Protein AF-A0A940TRJ0-F1 (afdb_monomer)

Foldseek 3Di:
DPPQQDKDLDADADDPLQPNRVNNVVVCVVVVRPHIDSPPDPCSPPCVSPPPPPPPCPDDDDPPPPPDDD

pLDDT: mean 77.51, std 15.65, range [36.5, 96.12]

Mean predicted aligned error: 11.92 Å

Sequence (70 aa):
MNRAGKPLQRKGERNVFCPLYKGCLDHAVKESWPHWDCGDCRHKRNEGGRPEMKLMATDSIEYHDLRLRF

Structure (mmCIF, N/CA/C/O backbone):
data_AF-A0A940TRJ0-F1
#
_entry.id   AF-A0A940TRJ0-F1
#
loop_
_atom_site.group_PDB
_atom_site.id
_atom_site.type_symbol
_atom_site.label_atom_id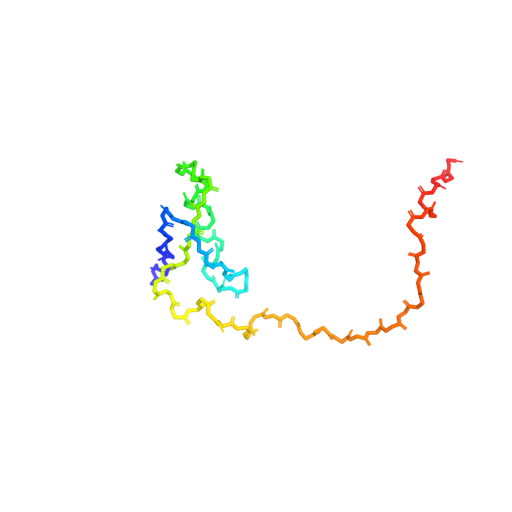
_atom_site.label_alt_id
_atom_site.label_comp_id
_atom_site.label_asym_id
_atom_site.label_entity_id
_atom_site.label_seq_id
_atom_site.pdbx_PDB_ins_code
_atom_site.Cartn_x
_atom_site.Cartn_y
_atom_site.Cartn_z
_atom_site.occupancy
_atom_site.B_iso_or_equiv
_atom_site.auth_seq_id
_atom_site.auth_comp_id
_atom_site.auth_asym_id
_atom_site.auth_atom_id
_atom_site.pdbx_PDB_model_num
ATOM 1 N N . MET A 1 1 ? 5.910 -19.446 -0.389 1.00 36.50 1 MET A N 1
ATOM 2 C CA . MET A 1 1 ? 6.351 -18.459 0.628 1.00 36.50 1 MET A CA 1
ATOM 3 C C . MET A 1 1 ? 5.385 -17.280 0.621 1.00 36.50 1 MET A C 1
ATOM 5 O O . MET A 1 1 ? 5.384 -16.526 -0.345 1.00 36.50 1 MET A O 1
ATOM 9 N N . ASN A 1 2 ? 4.539 -17.153 1.649 1.00 46.53 2 ASN A N 1
ATOM 10 C CA . ASN A 1 2 ? 3.581 -16.051 1.797 1.00 46.53 2 ASN A CA 1
ATOM 11 C C . ASN A 1 2 ? 4.327 -14.722 1.985 1.00 46.53 2 ASN A C 1
ATOM 13 O O . ASN A 1 2 ? 4.737 -14.380 3.091 1.00 46.53 2 ASN A O 1
ATOM 17 N N . ARG A 1 3 ? 4.523 -13.969 0.897 1.00 61.28 3 ARG A N 1
ATOM 18 C CA . ARG A 1 3 ? 5.079 -12.607 0.926 1.00 61.28 3 ARG A CA 1
ATOM 19 C C . ARG A 1 3 ? 3.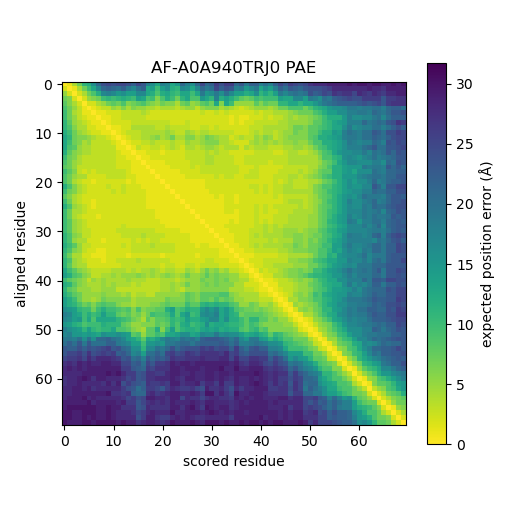979 -11.611 1.307 1.00 61.28 3 ARG A C 1
ATOM 21 O O . ARG A 1 3 ? 3.680 -10.698 0.548 1.00 61.28 3 ARG A O 1
ATOM 28 N N . ALA A 1 4 ? 3.321 -11.825 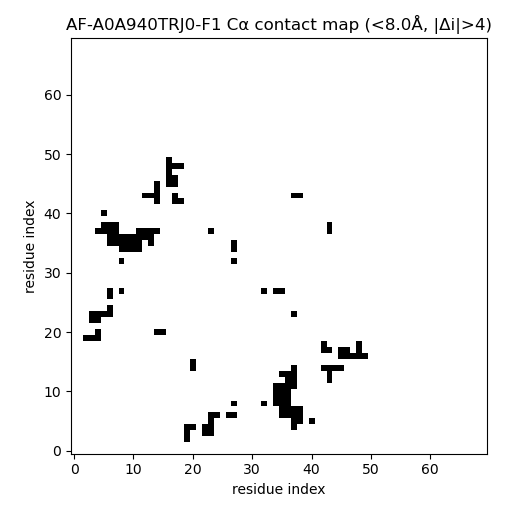2.443 1.00 66.31 4 ALA A N 1
ATOM 29 C CA . ALA A 1 4 ? 2.308 -10.894 2.921 1.00 66.31 4 ALA A CA 1
ATOM 30 C C . ALA A 1 4 ? 2.997 -9.564 3.261 1.00 66.31 4 ALA A C 1
ATOM 32 O O . ALA A 1 4 ? 3.893 -9.516 4.108 1.00 66.31 4 ALA A O 1
ATOM 33 N N . GLY A 1 5 ? 2.634 -8.502 2.542 1.00 71.81 5 GLY A N 1
ATOM 34 C CA . GLY A 1 5 ? 3.073 -7.152 2.868 1.00 71.81 5 GLY A CA 1
ATOM 35 C C . GLY A 1 5 ? 2.610 -6.767 4.275 1.00 71.81 5 GLY A C 1
ATOM 36 O O . GLY A 1 5 ? 1.557 -7.211 4.727 1.00 71.81 5 GLY A O 1
ATOM 37 N N . LYS A 1 6 ? 3.421 -5.974 4.980 1.00 84.94 6 LYS A N 1
ATOM 38 C CA . LYS A 1 6 ? 3.163 -5.539 6.360 1.00 84.94 6 LYS A CA 1
ATOM 39 C C . LYS A 1 6 ? 2.934 -4.022 6.389 1.00 84.94 6 LYS A C 1
ATOM 41 O O . LYS A 1 6 ? 3.877 -3.290 6.687 1.00 84.94 6 LYS A O 1
ATOM 46 N N . PRO A 1 7 ? 1.749 -3.532 5.987 1.00 91.31 7 PRO A N 1
ATOM 47 C CA . PRO A 1 7 ? 1.446 -2.108 6.066 1.00 91.31 7 PRO A CA 1
ATOM 48 C C . PRO A 1 7 ? 1.342 -1.656 7.529 1.00 91.31 7 PRO A C 1
ATOM 50 O O . PRO A 1 7 ? 1.022 -2.452 8.410 1.00 91.31 7 PRO A O 1
ATOM 53 N N . LEU A 1 8 ? 1.580 -0.369 7.780 1.00 93.12 8 LEU A N 1
ATOM 54 C CA . LEU A 1 8 ? 1.418 0.265 9.092 1.00 93.12 8 LEU A CA 1
ATOM 55 C C . LEU A 1 8 ? 0.358 1.367 9.019 1.00 93.12 8 LEU A C 1
ATOM 57 O O . LEU A 1 8 ? 0.375 2.169 8.082 1.00 93.12 8 LEU A O 1
ATOM 61 N N . GLN A 1 9 ? -0.518 1.453 10.024 1.00 94.62 9 GLN A N 1
ATOM 62 C CA . GLN A 1 9 ? -1.564 2.479 10.126 1.00 94.62 9 GLN A CA 1
ATOM 63 C C . GLN A 1 9 ? -0.989 3.839 10.548 1.00 94.62 9 GLN A C 1
ATOM 65 O O . GLN A 1 9 ? -1.152 4.301 11.675 1.00 94.62 9 GLN A O 1
ATOM 70 N N . ARG A 1 10 ? -0.276 4.498 9.640 1.00 93.56 10 ARG A N 1
ATOM 71 C CA . ARG A 1 10 ? 0.234 5.859 9.832 1.00 93.56 10 ARG A CA 1
ATOM 72 C C . ARG A 1 10 ? 0.310 6.5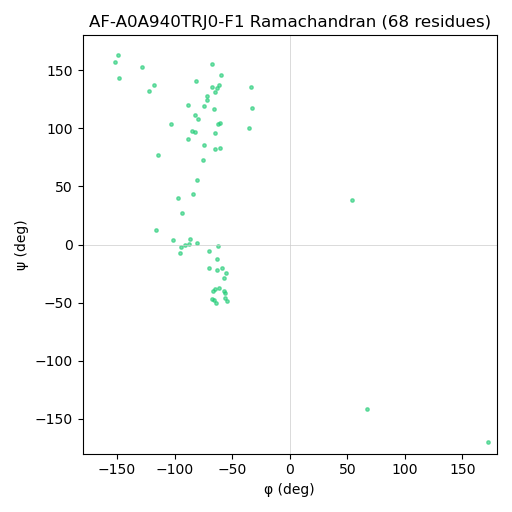94 8.504 1.00 93.56 10 ARG A C 1
ATOM 74 O O . ARG A 1 10 ? 0.300 5.983 7.438 1.00 93.56 10 ARG A O 1
ATOM 81 N N . LYS A 1 11 ? 0.410 7.921 8.564 1.00 91.94 11 LYS A N 1
ATOM 82 C CA . LYS A 1 11 ? 0.712 8.731 7.380 1.00 91.94 11 LYS A CA 1
ATOM 83 C C . LYS A 1 11 ? 2.142 8.448 6.916 1.00 91.94 11 LYS A C 1
ATOM 85 O O . LYS A 1 11 ? 3.059 8.405 7.731 1.00 91.94 11 LYS A O 1
ATOM 90 N N . GLY A 1 12 ? 2.326 8.285 5.611 1.00 88.12 12 GLY A N 1
ATOM 91 C CA . GLY A 1 12 ? 3.643 8.118 5.009 1.00 88.12 12 GLY A CA 1
ATOM 92 C C . GLY A 1 12 ? 3.571 7.760 3.529 1.00 88.12 12 GLY A C 1
ATOM 93 O O . GLY A 1 12 ? 2.515 7.839 2.900 1.00 88.12 12 GLY A O 1
ATOM 94 N N . GLU A 1 13 ? 4.722 7.390 2.971 1.00 86.75 13 GLU A N 1
ATOM 95 C CA . GLU A 1 13 ? 4.853 7.109 1.544 1.00 86.75 13 GLU A CA 1
ATOM 96 C C . GLU A 1 13 ? 4.382 5.697 1.191 1.00 86.75 13 GLU A C 1
ATOM 98 O O . GLU A 1 13 ? 4.645 4.714 1.894 1.00 86.75 13 GLU A O 1
ATOM 103 N N . ARG A 1 14 ? 3.716 5.612 0.042 1.00 89.12 14 ARG A N 1
ATOM 104 C CA . ARG A 1 14 ? 3.195 4.381 -0.541 1.00 89.12 14 ARG A CA 1
ATOM 105 C C . ARG A 1 14 ? 3.798 4.227 -1.924 1.00 89.12 14 ARG A C 1
ATOM 107 O O . ARG A 1 14 ? 3.744 5.161 -2.716 1.00 89.12 14 ARG A O 1
ATOM 114 N N . ASN A 1 15 ? 4.302 3.039 -2.229 1.00 88.25 15 ASN A N 1
ATOM 115 C CA . ASN A 1 15 ? 4.741 2.728 -3.580 1.00 88.25 15 ASN A CA 1
ATOM 116 C C . ASN A 1 15 ? 3.706 1.847 -4.279 1.00 88.25 15 ASN A C 1
ATOM 118 O O . ASN A 1 15 ? 3.646 0.648 -4.012 1.00 88.25 15 ASN A O 1
ATOM 122 N N . VAL A 1 16 ? 2.921 2.436 -5.183 1.00 87.62 16 VAL A N 1
ATOM 123 C CA . VAL A 1 16 ? 1.925 1.719 -6.003 1.00 87.62 16 VAL A CA 1
ATOM 124 C C . VAL A 1 16 ? 2.558 0.684 -6.938 1.00 87.62 16 VAL A C 1
ATOM 126 O O . VAL A 1 16 ? 1.905 -0.286 -7.306 1.00 87.62 16 VAL A O 1
ATOM 129 N N . PHE A 1 17 ? 3.845 0.838 -7.260 1.00 86.50 17 PHE A N 1
ATOM 130 C CA . PHE A 1 17 ? 4.619 -0.102 -8.075 1.00 86.50 17 PHE A CA 1
ATOM 131 C C . PHE A 1 17 ? 5.260 -1.222 -7.244 1.00 86.50 17 PHE A C 1
ATOM 133 O O . PHE A 1 17 ? 5.964 -2.083 -7.775 1.00 86.50 17 PHE A O 1
ATOM 140 N N . CYS A 1 18 ? 5.045 -1.232 -5.926 1.00 87.56 18 CYS A N 1
ATOM 141 C CA . CYS A 1 18 ? 5.528 -2.303 -5.069 1.00 87.56 18 CYS A CA 1
ATOM 142 C C . CYS A 1 18 ? 4.832 -3.626 -5.443 1.00 87.56 18 CYS A C 1
ATOM 144 O O . CYS A 1 18 ? 3.602 -3.685 -5.441 1.00 87.56 18 CYS A O 1
ATOM 146 N N . PRO A 1 19 ? 5.576 -4.735 -5.634 1.00 87.06 19 PRO A N 1
ATOM 147 C CA . PRO A 1 19 ? 4.978 -6.044 -5.918 1.00 87.06 19 PRO A CA 1
ATOM 148 C C . PRO A 1 19 ? 4.013 -6.549 -4.836 1.00 87.06 19 PRO A C 1
ATOM 150 O O . PRO A 1 19 ? 3.207 -7.438 -5.084 1.00 87.06 19 PRO A O 1
ATOM 153 N N . LEU A 1 20 ? 4.111 -6.008 -3.617 1.00 88.31 20 LEU A N 1
ATOM 154 C CA . LEU A 1 20 ? 3.257 -6.362 -2.481 1.00 88.31 20 LEU A CA 1
ATOM 155 C C . LEU A 1 20 ? 2.152 -5.330 -2.224 1.00 88.31 20 LEU A C 1
ATOM 157 O O . LEU A 1 20 ? 1.414 -5.468 -1.249 1.00 88.31 20 LEU A O 1
ATOM 161 N N . TYR A 1 21 ? 2.032 -4.300 -3.072 1.00 89.94 21 TYR A N 1
ATOM 162 C CA . TYR A 1 21 ? 1.115 -3.182 -2.857 1.00 89.94 21 TYR A CA 1
ATOM 163 C C . TYR A 1 21 ? -0.327 -3.648 -2.686 1.00 89.94 21 TYR A C 1
ATOM 165 O O . TYR A 1 21 ? -0.979 -3.249 -1.727 1.00 89.94 21 TYR A O 1
ATOM 173 N N . LYS A 1 22 ? -0.789 -4.551 -3.562 1.00 90.38 22 LYS A N 1
ATOM 174 C CA . LYS A 1 22 ? -2.145 -5.108 -3.499 1.00 90.38 22 LYS A CA 1
ATOM 175 C C . LYS A 1 22 ? -2.442 -5.723 -2.130 1.00 90.38 22 LYS A C 1
ATOM 177 O O . LYS A 1 22 ? -3.451 -5.397 -1.527 1.00 90.38 22 LYS A O 1
ATOM 182 N N . GLY A 1 23 ? -1.540 -6.559 -1.612 1.00 91.00 23 GLY A N 1
ATOM 183 C CA . GLY A 1 23 ? -1.735 -7.197 -0.307 1.00 91.00 23 GLY A CA 1
ATOM 184 C C . GLY A 1 23 ? -1.761 -6.192 0.847 1.00 91.00 23 GLY A C 1
ATOM 185 O O . GLY A 1 23 ? -2.564 -6.326 1.767 1.00 91.00 23 GLY A O 1
ATOM 186 N N . CYS A 1 24 ? -0.920 -5.158 0.785 1.00 91.31 24 CYS A N 1
ATOM 187 C CA . CYS A 1 24 ? -0.948 -4.077 1.766 1.00 91.31 24 CYS A CA 1
ATOM 188 C C . CYS A 1 24 ? -2.243 -3.250 1.695 1.00 91.31 24 CYS A C 1
ATOM 190 O O . CYS A 1 24 ? -2.786 -2.879 2.733 1.00 91.31 24 CYS A O 1
ATOM 192 N N . LEU A 1 25 ? -2.738 -2.973 0.486 1.00 92.56 25 LEU A N 1
ATOM 193 C CA . LEU A 1 25 ? -3.986 -2.246 0.275 1.00 92.56 25 LEU A CA 1
ATOM 194 C C . LEU A 1 25 ? -5.185 -3.053 0.780 1.00 92.56 25 LEU A C 1
ATOM 196 O O . LEU A 1 25 ? -5.986 -2.512 1.534 1.00 92.56 25 LEU A O 1
ATOM 200 N N . ASP A 1 26 ? -5.268 -4.338 0.427 1.00 93.94 26 ASP A N 1
ATOM 201 C CA . ASP A 1 26 ? -6.342 -5.236 0.866 1.00 93.9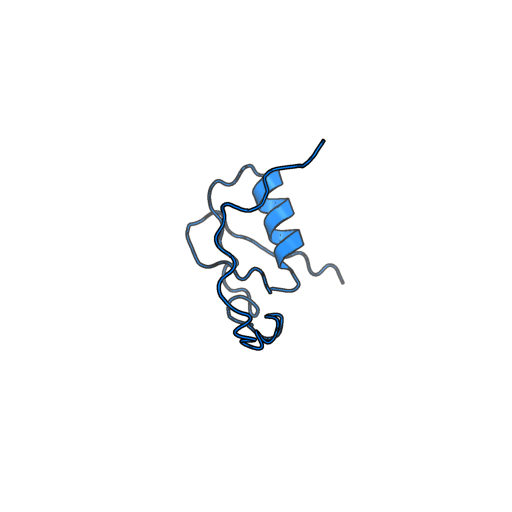4 26 ASP A CA 1
ATOM 202 C C . ASP A 1 26 ? -6.417 -5.283 2.406 1.00 93.94 26 ASP A C 1
ATOM 204 O O . ASP A 1 26 ? -7.502 -5.205 2.980 1.00 93.94 26 ASP A O 1
ATOM 208 N N . HIS A 1 27 ? -5.264 -5.335 3.089 1.00 92.81 27 HIS A N 1
ATOM 209 C CA . HIS A 1 27 ? -5.193 -5.276 4.553 1.00 92.81 27 HIS A CA 1
ATOM 210 C C . HIS A 1 27 ? -5.693 -3.930 5.093 1.00 92.81 27 HIS A C 1
ATOM 212 O O . HIS A 1 27 ? -6.549 -3.902 5.972 1.00 92.81 27 HIS A O 1
ATOM 218 N N . ALA A 1 28 ? -5.193 -2.811 4.562 1.00 93.62 28 ALA A N 1
ATOM 219 C CA . ALA A 1 28 ? -5.587 -1.483 5.024 1.00 9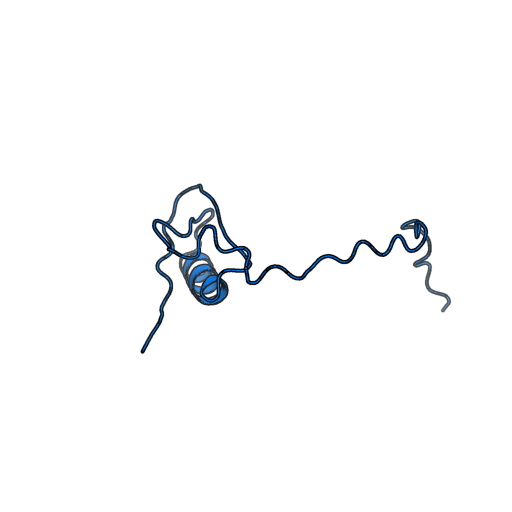3.62 28 ALA A CA 1
ATOM 220 C C . ALA A 1 28 ? -7.089 -1.215 4.824 1.00 93.62 28 ALA A C 1
ATOM 222 O O . ALA A 1 28 ? -7.719 -0.604 5.683 1.00 93.62 28 ALA A O 1
ATOM 223 N N . VAL A 1 29 ? -7.672 -1.699 3.722 1.00 94.44 29 VAL A N 1
ATOM 224 C CA . VAL A 1 29 ? -9.117 -1.609 3.459 1.00 94.44 29 VAL A CA 1
ATOM 225 C C . VAL A 1 29 ? -9.900 -2.474 4.440 1.00 94.44 29 VAL A C 1
ATOM 227 O O . VAL A 1 29 ? -10.867 -1.991 5.025 1.00 94.44 29 VAL A O 1
ATOM 230 N N . LYS A 1 30 ? -9.474 -3.724 4.664 1.00 95.44 30 LYS A N 1
ATOM 231 C CA . LYS A 1 30 ? -10.131 -4.637 5.609 1.00 95.44 30 LYS A CA 1
ATOM 232 C C . LYS A 1 30 ? -10.190 -4.055 7.024 1.00 95.44 30 LYS A C 1
ATOM 234 O O . LYS A 1 30 ? -11.217 -4.164 7.682 1.00 95.44 30 LYS A O 1
ATOM 239 N N . GLU A 1 31 ? -9.120 -3.395 7.453 1.00 94.81 31 GLU A N 1
ATOM 240 C CA . GLU A 1 31 ? -9.027 -2.750 8.766 1.00 94.81 31 GLU A CA 1
ATOM 241 C C . GLU A 1 31 ? -9.585 -1.312 8.784 1.00 94.81 31 GLU A C 1
ATOM 243 O O . GLU A 1 31 ? -9.494 -0.617 9.794 1.00 94.81 31 GLU A O 1
ATOM 248 N N . SER A 1 32 ? -10.166 -0.837 7.675 1.00 96.12 32 SER A N 1
ATOM 249 C CA . SER A 1 32 ? -10.724 0.518 7.539 1.00 96.12 32 SER A CA 1
ATOM 250 C C . SER A 1 32 ? -9.727 1.632 7.889 1.00 96.12 32 SER A C 1
ATOM 252 O O . SER A 1 32 ? -10.077 2.645 8.499 1.00 96.12 32 SER A O 1
ATOM 254 N N . TRP A 1 33 ? -8.457 1.462 7.516 1.00 95.50 33 TRP A N 1
ATOM 255 C CA . TRP A 1 33 ? -7.407 2.434 7.798 1.00 95.50 33 TRP A CA 1
ATOM 256 C C . TRP A 1 33 ? -7.522 3.659 6.880 1.00 95.50 33 TRP A C 1
ATOM 258 O O . TRP A 1 33 ? -7.338 3.532 5.668 1.00 95.50 33 TRP A O 1
ATOM 268 N N . PRO A 1 34 ? -7.716 4.876 7.427 1.00 93.25 34 PRO A N 1
ATOM 269 C CA . PRO A 1 34 ? -7.807 6.083 6.604 1.00 93.25 34 PRO A CA 1
ATOM 270 C C . PRO A 1 34 ? -6.460 6.475 5.975 1.00 93.25 34 PRO A C 1
ATOM 272 O O . PRO A 1 34 ? -6.406 7.215 4.996 1.00 93.25 34 PRO A O 1
ATOM 275 N N . HIS A 1 35 ? -5.354 5.987 6.543 1.00 92.94 35 HIS A N 1
ATOM 276 C CA . HIS A 1 35 ? -3.995 6.246 6.081 1.00 92.94 35 HIS A CA 1
ATOM 277 C C . HIS A 1 35 ? -3.140 5.023 6.394 1.00 92.94 35 HIS A C 1
ATOM 279 O O . HIS A 1 35 ? -3.299 4.418 7.457 1.00 92.94 35 HIS A O 1
ATOM 285 N N . TRP A 1 36 ? -2.207 4.698 5.504 1.00 94.06 36 TRP A N 1
ATOM 286 C CA . TRP A 1 36 ? -1.224 3.657 5.756 1.00 94.06 36 TRP A CA 1
ATOM 287 C C . TRP A 1 36 ? 0.072 3.908 4.989 1.00 94.06 36 TRP A C 1
ATOM 289 O O . TRP A 1 36 ? 0.090 4.591 3.961 1.00 94.06 36 TRP A O 1
ATOM 299 N N . ASP A 1 37 ? 1.151 3.329 5.499 1.00 92.31 37 ASP A N 1
ATOM 300 C CA . ASP A 1 37 ? 2.502 3.408 4.952 1.00 92.31 37 ASP A CA 1
ATOM 301 C C . ASP A 1 37 ? 3.085 1.998 4.795 1.00 92.31 37 ASP A C 1
ATOM 303 O O . ASP A 1 37 ? 2.708 1.063 5.506 1.00 92.31 37 ASP A O 1
ATOM 307 N N . CYS A 1 38 ? 4.009 1.829 3.848 1.00 88.56 38 CYS A N 1
ATOM 308 C CA . CYS A 1 38 ? 4.683 0.547 3.637 1.00 88.56 38 CYS A CA 1
ATOM 309 C C . CYS A 1 38 ? 5.667 0.172 4.768 1.00 88.56 38 CYS A C 1
ATOM 311 O O . CYS A 1 38 ? 6.236 -0.917 4.721 1.00 88.56 38 CYS A O 1
ATOM 313 N N . GLY A 1 39 ? 5.905 1.042 5.751 1.00 86.06 39 GLY A N 1
ATOM 314 C CA . GLY A 1 39 ? 6.871 0.838 6.825 1.00 86.06 39 GLY A CA 1
ATOM 315 C C . GLY A 1 39 ? 8.303 0.829 6.297 1.00 86.06 39 GLY A C 1
ATOM 316 O O . GLY A 1 39 ? 8.634 1.548 5.350 1.00 86.06 39 GLY A O 1
ATOM 317 N N . ASP A 1 40 ? 9.127 -0.050 6.863 1.00 81.94 40 ASP A N 1
ATOM 318 C CA . ASP A 1 40 ? 10.494 -0.330 6.401 1.00 81.94 40 ASP A CA 1
ATOM 319 C C . ASP A 1 40 ? 10.506 -1.361 5.258 1.00 81.94 40 ASP A C 1
ATOM 321 O O . ASP A 1 40 ? 11.288 -2.314 5.217 1.00 81.94 40 ASP A O 1
ATOM 325 N N . CYS A 1 41 ? 9.589 -1.209 4.300 1.00 84.75 41 CYS A N 1
ATOM 326 C CA . CYS A 1 41 ? 9.547 -2.073 3.131 1.00 84.75 41 CYS A CA 1
ATOM 327 C C . CYS A 1 41 ? 10.716 -1.754 2.193 1.00 84.75 41 CYS A C 1
ATOM 329 O O . CYS A 1 41 ? 10.810 -0.650 1.661 1.00 84.75 41 CYS A O 1
ATOM 331 N N . ARG A 1 42 ? 11.533 -2.761 1.861 1.00 83.88 42 ARG A N 1
ATOM 332 C CA . ARG A 1 42 ? 12.605 -2.635 0.851 1.00 83.88 42 ARG A CA 1
ATOM 333 C C . ARG A 1 42 ? 12.118 -2.147 -0.519 1.00 8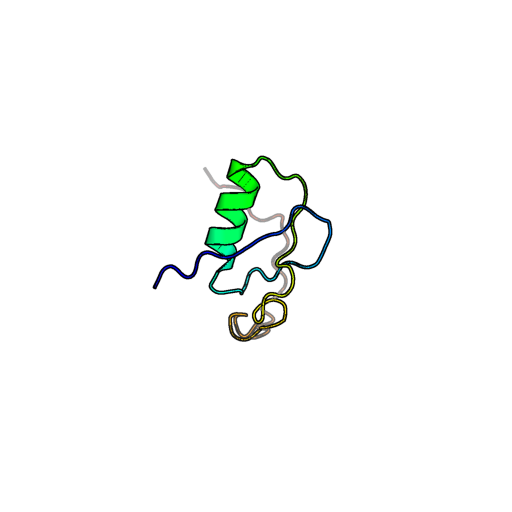3.88 42 ARG A C 1
ATOM 335 O O . ARG A 1 42 ? 12.887 -1.609 -1.302 1.00 83.88 42 ARG A O 1
ATOM 342 N N . HIS A 1 43 ? 10.838 -2.359 -0.826 1.00 82.62 43 HIS A N 1
ATOM 343 C CA . HIS A 1 43 ? 10.232 -1.939 -2.084 1.00 82.62 43 HIS A CA 1
ATOM 344 C C . HIS A 1 43 ? 9.615 -0.541 -2.008 1.00 82.62 43 HIS A C 1
ATOM 346 O O . HIS A 1 43 ? 9.112 -0.068 -3.019 1.00 82.62 43 HIS A O 1
ATOM 352 N N . LYS A 1 44 ? 9.661 0.148 -0.861 1.00 80.00 44 LYS A N 1
ATOM 353 C CA . LYS A 1 44 ? 9.083 1.490 -0.675 1.00 80.00 44 LYS A CA 1
ATOM 354 C C . LYS A 1 44 ? 9.631 2.527 -1.660 1.00 80.00 44 LYS A C 1
ATOM 356 O O . LYS A 1 44 ? 8.909 3.441 -2.021 1.00 80.00 44 LYS A O 1
ATOM 361 N N . ARG A 1 45 ? 10.870 2.350 -2.127 1.00 79.94 45 ARG A N 1
ATOM 362 C CA . ARG A 1 45 ? 11.526 3.220 -3.120 1.00 79.94 45 ARG A CA 1
ATOM 363 C C . ARG A 1 45 ? 11.850 2.512 -4.436 1.00 79.94 45 ARG A C 1
ATOM 365 O O . ARG A 1 45 ? 12.635 3.007 -5.230 1.00 79.94 45 ARG A O 1
ATOM 372 N N . ASN A 1 46 ? 11.299 1.316 -4.649 1.00 78.69 46 ASN A N 1
ATOM 373 C CA . ASN A 1 46 ? 11.573 0.560 -5.863 1.00 78.69 46 ASN A CA 1
ATOM 374 C C . ASN A 1 46 ? 10.687 1.055 -7.012 1.00 78.69 46 ASN A C 1
ATOM 376 O O . ASN A 1 46 ? 9.542 0.622 -7.140 1.00 78.69 46 ASN A O 1
ATOM 380 N N . GLU A 1 47 ? 11.228 1.931 -7.852 1.00 72.19 47 GLU A N 1
ATOM 381 C CA . GLU A 1 47 ? 10.565 2.391 -9.077 1.00 72.19 47 GLU A CA 1
ATOM 382 C C . GLU A 1 47 ? 10.697 1.405 -10.246 1.00 72.19 47 GLU A C 1
ATOM 384 O O . GLU A 1 47 ? 10.151 1.660 -11.308 1.00 72.19 47 GLU A O 1
ATOM 389 N N . GLY A 1 48 ? 11.344 0.246 -10.075 1.00 70.56 48 GLY A N 1
ATOM 390 C CA . GLY A 1 48 ? 11.529 -0.728 -11.161 1.00 70.56 48 GLY A CA 1
ATOM 391 C C . GLY A 1 48 ? 10.235 -1.335 -11.727 1.00 70.56 48 GLY A C 1
ATOM 392 O O . GLY A 1 48 ? 10.277 -1.981 -12.765 1.00 70.56 48 GLY A O 1
ATOM 393 N N . GLY A 1 49 ? 9.091 -1.150 -11.056 1.00 69.38 49 GLY A N 1
ATOM 394 C CA . GLY A 1 49 ? 7.766 -1.500 -11.587 1.00 69.38 49 GLY A CA 1
ATOM 395 C C . GLY A 1 49 ? 7.038 -0.338 -12.272 1.00 69.38 49 GLY A C 1
ATOM 396 O O . GLY A 1 49 ? 5.917 -0.517 -12.745 1.00 69.38 49 GLY A O 1
ATOM 397 N N . ARG A 1 50 ? 7.626 0.861 -12.285 1.00 73.75 50 ARG A N 1
ATOM 398 C CA . ARG A 1 50 ? 7.058 2.034 -12.943 1.00 73.75 50 ARG A CA 1
ATOM 399 C C . ARG A 1 50 ? 7.178 1.835 -14.456 1.00 73.75 50 ARG A C 1
ATOM 401 O O . ARG A 1 50 ? 8.275 1.541 -14.926 1.00 73.75 50 ARG A O 1
ATOM 408 N N . PRO A 1 51 ? 6.085 1.971 -15.226 1.00 67.94 51 PRO A N 1
ATOM 409 C CA . PRO A 1 51 ? 6.183 1.895 -16.674 1.00 67.94 51 PRO A CA 1
ATOM 410 C C . PRO A 1 51 ? 7.099 3.016 -17.169 1.00 67.94 51 PRO A C 1
ATOM 412 O O . PRO A 1 51 ? 7.003 4.152 -16.694 1.00 67.94 51 PRO A O 1
ATOM 415 N N . GLU A 1 52 ? 7.976 2.702 -18.122 1.00 70.75 52 GLU A N 1
ATOM 416 C CA . GLU A 1 52 ? 8.723 3.723 -18.849 1.00 70.75 52 GLU A CA 1
ATOM 417 C C . GLU A 1 52 ? 7.712 4.620 -19.563 1.00 70.75 52 GLU A C 1
ATOM 419 O O . GLU A 1 52 ? 7.086 4.230 -20.552 1.00 70.75 52 GLU A O 1
ATOM 424 N N . MET A 1 53 ? 7.501 5.819 -19.026 1.00 60.72 53 MET A N 1
ATOM 425 C CA . MET A 1 53 ? 6.615 6.798 -19.633 1.00 60.72 53 MET A CA 1
ATOM 426 C C . MET A 1 53 ? 7.349 7.367 -20.845 1.00 60.72 53 MET A C 1
ATOM 428 O O . MET A 1 53 ? 8.056 8.368 -20.751 1.00 60.72 53 MET A O 1
ATOM 432 N N . LYS A 1 54 ? 7.235 6.691 -21.993 1.00 58.59 54 LYS A N 1
ATOM 433 C CA . LYS A 1 54 ? 7.611 7.287 -23.273 1.00 58.59 54 LYS A CA 1
ATOM 434 C C . LYS A 1 54 ? 6.682 8.480 -23.461 1.00 58.59 54 LYS A C 1
ATOM 436 O O . LYS A 1 54 ? 5.500 8.294 -23.735 1.00 58.59 54 LYS A O 1
ATOM 441 N N . LEU A 1 55 ? 7.205 9.685 -23.234 1.00 58.41 55 LEU A N 1
ATOM 442 C CA . LEU A 1 55 ? 6.548 10.949 -23.556 1.00 58.41 55 LEU A CA 1
ATOM 443 C C . LEU A 1 55 ? 6.319 10.982 -25.069 1.00 58.41 55 LEU A C 1
ATOM 445 O O . LEU A 1 55 ? 7.126 11.511 -25.825 1.00 58.41 55 LEU A O 1
ATOM 449 N N . MET A 1 56 ? 5.242 10.354 -25.523 1.00 55.50 56 MET A N 1
ATOM 450 C CA . MET A 1 56 ? 4.704 10.607 -26.844 1.00 55.50 56 MET A CA 1
ATOM 451 C C . MET A 1 56 ? 3.809 11.820 -26.666 1.00 55.50 56 MET A C 1
ATOM 453 O O . MET A 1 56 ? 2.698 11.711 -26.153 1.00 55.50 56 MET A O 1
ATOM 457 N N . ALA A 1 57 ? 4.349 12.992 -26.992 1.00 60.53 57 ALA A N 1
ATOM 458 C CA . ALA A 1 57 ? 3.557 14.193 -27.182 1.00 60.53 57 ALA A CA 1
ATOM 459 C C . ALA A 1 57 ? 2.656 13.952 -28.399 1.00 60.53 57 ALA A C 1
ATOM 461 O O . ALA A 1 57 ? 3.014 14.278 -29.524 1.00 60.53 57 ALA A O 1
ATOM 462 N N . THR A 1 58 ? 1.536 13.269 -28.187 1.00 59.03 58 THR A N 1
ATOM 463 C CA . THR A 1 58 ? 0.434 13.273 -29.140 1.00 59.03 58 THR A CA 1
ATOM 464 C C . THR A 1 58 ? -0.436 14.450 -28.753 1.00 59.03 58 THR A C 1
ATOM 466 O O . THR A 1 58 ? -0.879 14.533 -27.606 1.00 59.03 58 THR A O 1
ATOM 469 N N . ASP A 1 59 ? -0.573 15.366 -29.698 1.00 60.69 59 ASP A N 1
ATOM 470 C CA . ASP A 1 59 ? -1.226 16.662 -29.600 1.00 60.69 59 ASP A CA 1
ATOM 471 C C . ASP A 1 59 ? -2.438 16.696 -28.658 1.00 60.69 59 ASP A C 1
ATOM 473 O O . ASP A 1 59 ? -3.282 15.801 -28.639 1.00 60.69 59 ASP A O 1
ATOM 477 N N . SER A 1 60 ? -2.478 17.759 -27.858 1.00 62.06 60 SER A N 1
ATOM 478 C CA . SER A 1 60 ? -3.487 18.121 -26.866 1.00 62.06 60 SER A CA 1
ATOM 479 C C . SER A 1 60 ? -4.916 17.735 -27.274 1.00 62.06 60 SER A C 1
ATOM 481 O O . SER A 1 60 ? -5.569 18.459 -28.021 1.00 62.06 60 SER A O 1
ATOM 483 N N . ILE A 1 61 ? -5.440 16.627 -26.744 1.00 62.31 61 ILE A N 1
ATOM 484 C CA . ILE A 1 61 ? -6.879 16.353 -26.817 1.00 62.31 61 ILE A CA 1
ATOM 485 C C . ILE A 1 61 ? -7.552 17.185 -25.723 1.00 62.31 61 ILE A C 1
ATOM 487 O O . ILE A 1 61 ? -7.407 16.903 -24.530 1.00 62.31 61 ILE A O 1
ATOM 491 N N . GLU A 1 62 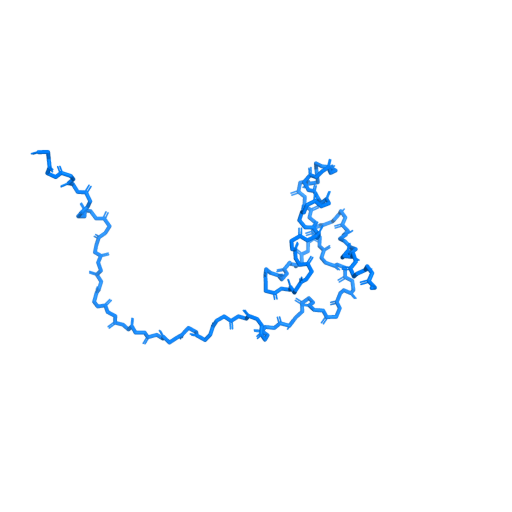? -8.267 18.235 -26.127 1.00 62.34 62 GLU A N 1
ATOM 492 C CA . GLU A 1 62 ? -9.132 19.001 -25.232 1.00 62.34 62 GLU A CA 1
ATOM 493 C C . GLU A 1 62 ? -10.261 18.108 -24.692 1.00 62.34 62 GLU A C 1
ATOM 495 O O . GLU A 1 62 ? -10.919 17.368 -25.422 1.00 62.34 62 GLU A O 1
ATOM 500 N N . TYR A 1 63 ? -10.506 18.197 -23.383 1.00 60.09 63 TYR A N 1
ATOM 501 C CA . TYR A 1 63 ? -11.400 17.331 -22.597 1.00 60.09 63 TYR A CA 1
ATOM 502 C C . TYR A 1 63 ? -12.892 17.384 -23.012 1.00 60.09 63 TYR A C 1
ATOM 504 O O . TYR A 1 63 ? -13.729 16.700 -22.426 1.00 60.09 63 TYR A O 1
ATOM 512 N N . HIS A 1 64 ? -13.258 18.202 -24.003 1.00 61.16 64 HIS A N 1
ATOM 513 C CA . HIS A 1 64 ? -14.648 18.502 -24.348 1.00 61.16 64 HIS A CA 1
ATOM 514 C C . HIS A 1 64 ? -15.254 17.645 -25.467 1.00 61.16 64 HIS A C 1
ATOM 516 O O . HIS A 1 64 ? -16.467 17.718 -25.662 1.00 61.16 64 HIS A O 1
ATOM 522 N N . ASP A 1 65 ? -14.485 16.797 -26.154 1.00 58.62 65 ASP A N 1
ATOM 523 C CA . ASP A 1 65 ? -14.983 16.092 -27.350 1.00 58.62 65 ASP A CA 1
ATOM 524 C C . ASP A 1 65 ? -15.561 14.683 -27.088 1.00 58.62 65 ASP A C 1
ATOM 526 O O . ASP A 1 65 ? -15.590 13.815 -27.957 1.00 58.62 65 ASP A O 1
ATOM 530 N N . LEU A 1 66 ? -16.076 14.435 -25.876 1.00 60.59 66 LEU A N 1
ATOM 531 C CA . LEU A 1 66 ? -16.887 13.245 -25.562 1.00 60.59 66 LEU A CA 1
ATOM 532 C C . LEU A 1 66 ? -18.391 13.543 -25.622 1.00 60.59 66 LEU A C 1
ATOM 534 O O . LEU A 1 66 ? -19.171 13.063 -24.794 1.00 60.59 66 LEU A O 1
ATOM 538 N N . ARG A 1 67 ? -18.835 14.333 -26.605 1.00 57.69 67 ARG A N 1
ATOM 539 C CA . ARG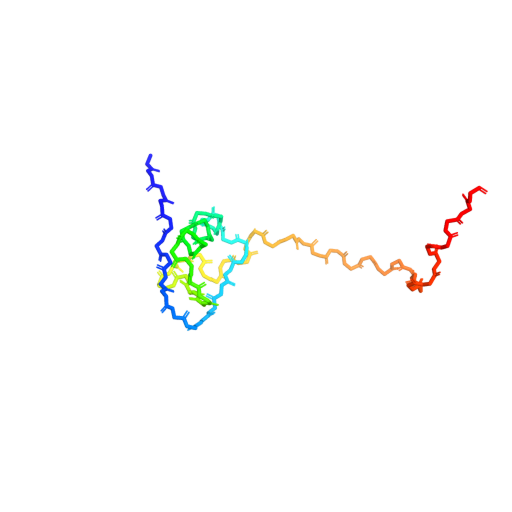 A 1 67 ? -20.269 14.508 -26.863 1.00 57.69 67 ARG A CA 1
ATOM 540 C C . ARG A 1 67 ? -20.752 13.425 -27.826 1.00 57.69 67 ARG A C 1
ATOM 542 O O . ARG A 1 67 ? -20.705 13.562 -29.044 1.00 57.69 67 ARG A O 1
ATOM 549 N N . LEU A 1 68 ? -21.192 12.331 -27.207 1.00 58.00 68 LEU A N 1
ATOM 550 C CA . LEU A 1 68 ? -21.938 11.207 -27.769 1.00 58.00 68 LEU A CA 1
ATOM 551 C C . LEU A 1 68 ? -22.881 11.651 -28.902 1.00 58.00 68 LEU A C 1
ATOM 553 O O . LEU A 1 68 ? -23.822 12.412 -28.669 1.00 58.00 68 LEU A O 1
ATOM 557 N N . ARG A 1 69 ? -22.644 11.144 -30.117 1.00 47.31 69 ARG A N 1
ATOM 558 C CA . ARG A 1 69 ? -23.674 11.084 -31.159 1.00 47.31 69 ARG A CA 1
ATOM 559 C C . ARG A 1 69 ? -24.519 9.840 -30.884 1.00 47.31 69 ARG A C 1
ATOM 561 O O . ARG A 1 69 ? -23.996 8.731 -30.969 1.00 47.31 69 ARG A O 1
ATOM 568 N N . PHE A 1 70 ? -25.769 10.062 -30.483 1.00 45.75 70 PHE A N 1
ATOM 569 C CA . PHE A 1 70 ? -26.833 9.059 -30.532 1.00 45.75 70 PHE A CA 1
ATOM 570 C C . PHE A 1 70 ? -27.351 8.929 -31.964 1.00 45.75 70 PHE A C 1
ATOM 572 O O . PHE A 1 70 ? -27.357 9.966 -32.669 1.00 45.75 70 PHE A O 1
#

Secondary structure (DSSP, 8-state):
-------BSSS----TT-TTHHHHHHHHHHTT-S--B--S-TTTT-GGGS------------TT------

Radius of gyration: 17.93 Å; Cα contacts (8 Å, |Δi|>4): 72; chains: 1; bounding box: 39×38×41 Å

Solvent-accessible surface area (backbone atoms only — not comparable to full-atom values): 4620 Å² total; per-residue (Å²): 131,89,75,74,44,68,56,38,86,37,87,61,69,71,34,85,45,23,96,38,32,66,56,26,48,55,50,36,58,74,70,66,48,96,42,50,15,42,68,94,39,86,43,53,80,41,62,87,58,53,76,83,78,75,84,71,88,69,76,88,78,67,92,75,81,78,72,78,82,129